Protein AF-A0A8T9C088-F1 (afdb_monomer_lite)

Foldseek 3Di:
DADDQDPVQLVCCVVVVDGDDDPLDDPVRVVVVVVLVVVLVPPDDDPVCPQDPPQPCPPVRDHSDPCCPLVNPRVQSVVCNNVVHRDDPDDDDPDD

Sequence (96 aa):
MVYTISAEQQRFFEEKRYLILRDIFDPKEITNLQHWAQEVHDLPRASETPWMPYEEINASGKRVLFNNVLRGDKLLGILGQLAREPMLLFKEKSEL

Structure (mmCIF, N/CA/C/O backbone):
data_AF-A0A8T9C088-F1
#
_entry.id   AF-A0A8T9C088-F1
#
loop_
_atom_site.group_PDB
_atom_site.id
_atom_site.type_symbol
_atom_site.label_atom_id
_atom_site.label_alt_id
_atom_site.label_comp_id
_atom_site.label_asym_id
_atom_site.label_entity_id
_atom_site.label_seq_id
_atom_site.pdbx_PDB_ins_code
_atom_site.Cartn_x
_atom_site.Cartn_y
_atom_site.Cartn_z
_atom_site.occupancy
_atom_site.B_iso_or_equiv
_atom_site.auth_seq_id
_atom_site.auth_comp_id
_atom_site.auth_asym_id
_atom_site.auth_atom_id
_atom_site.pdbx_PDB_model_num
ATOM 1 N N . MET A 1 1 ? -5.873 10.863 -4.240 1.00 56.00 1 MET A N 1
ATOM 2 C CA . MET A 1 1 ? -6.783 10.984 -3.080 1.00 56.00 1 MET A CA 1
ATOM 3 C C . MET A 1 1 ? -6.154 10.275 -1.900 1.00 56.00 1 MET A C 1
ATOM 5 O O . MET A 1 1 ? -5.540 9.234 -2.103 1.00 56.00 1 MET A O 1
ATOM 9 N N . VAL A 1 2 ? -6.270 10.850 -0.705 1.00 73.44 2 VAL A N 1
ATOM 10 C CA . VAL A 1 2 ? -5.851 10.196 0.540 1.00 73.44 2 VAL A CA 1
ATOM 11 C C . VAL A 1 2 ? -6.916 9.155 0.884 1.00 73.44 2 VAL A C 1
ATOM 13 O O . VAL A 1 2 ? -8.095 9.494 0.933 1.00 73.44 2 VAL A O 1
ATOM 16 N N . TYR A 1 3 ? -6.520 7.892 1.046 1.00 88.75 3 TYR A N 1
ATOM 17 C CA . TYR A 1 3 ? -7.424 6.830 1.489 1.00 88.75 3 TYR A CA 1
ATOM 18 C C . TYR A 1 3 ? -7.641 6.961 2.998 1.00 88.75 3 TYR A C 1
ATOM 20 O O . TYR A 1 3 ? -6.667 7.055 3.749 1.00 88.75 3 TYR A O 1
ATOM 28 N N . THR A 1 4 ? -8.894 6.962 3.444 1.00 93.19 4 THR A N 1
ATOM 29 C CA . THR A 1 4 ? -9.244 7.084 4.865 1.00 93.19 4 THR A CA 1
ATOM 30 C C . THR A 1 4 ? -9.820 5.772 5.372 1.00 93.19 4 THR A C 1
ATOM 32 O O . THR A 1 4 ? -10.803 5.277 4.827 1.00 93.19 4 THR A O 1
ATOM 35 N N . ILE A 1 5 ? -9.214 5.227 6.426 1.00 95.12 5 ILE A N 1
ATOM 36 C CA . ILE A 1 5 ? -9.677 4.008 7.087 1.00 95.12 5 ILE A CA 1
ATOM 37 C C . ILE A 1 5 ? -10.933 4.331 7.896 1.00 95.12 5 ILE A 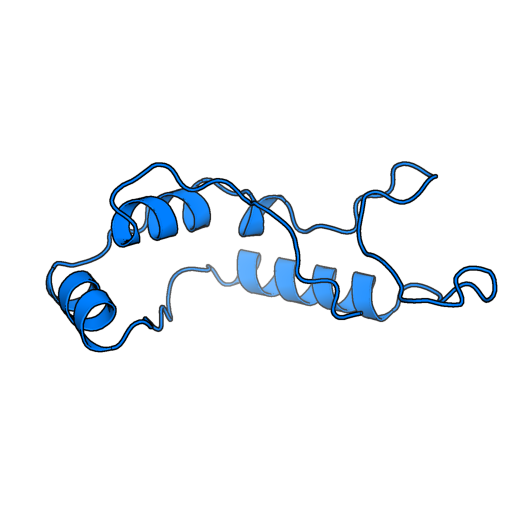C 1
ATOM 39 O O . ILE A 1 5 ? -10.933 5.219 8.750 1.00 95.12 5 ILE A O 1
ATOM 43 N N . SER A 1 6 ? -12.021 3.613 7.624 1.00 95.81 6 SER A N 1
ATOM 44 C CA . SER A 1 6 ? -13.268 3.770 8.371 1.00 95.81 6 SER A CA 1
ATOM 45 C C . SER A 1 6 ? -13.160 3.173 9.778 1.00 95.81 6 SER A C 1
ATOM 47 O O . SER A 1 6 ? -12.336 2.298 10.048 1.00 95.81 6 SER A O 1
ATOM 49 N N . ALA A 1 7 ? -14.044 3.589 10.689 1.00 96.38 7 ALA A N 1
ATOM 50 C CA . ALA A 1 7 ? -14.093 3.021 12.039 1.00 96.38 7 ALA A CA 1
ATOM 51 C C . ALA A 1 7 ? -14.369 1.503 12.035 1.00 96.38 7 ALA A C 1
ATOM 53 O O . ALA A 1 7 ? -13.861 0.778 12.890 1.00 96.38 7 ALA A O 1
ATOM 54 N N . GLU A 1 8 ? -15.148 1.016 11.065 1.00 96.88 8 GLU A N 1
ATOM 55 C CA . GLU A 1 8 ? -15.419 -0.412 10.886 1.00 96.88 8 GLU A CA 1
ATOM 56 C C . GLU A 1 8 ? -14.175 -1.161 10.400 1.00 96.88 8 GLU A C 1
ATOM 58 O O . GLU A 1 8 ? -13.829 -2.198 10.959 1.00 96.88 8 GLU A O 1
ATOM 63 N N . GLN A 1 9 ? -13.455 -0.608 9.419 1.00 96.75 9 GLN A N 1
ATOM 64 C CA . GLN A 1 9 ? -12.198 -1.176 8.929 1.00 96.75 9 GLN A CA 1
ATOM 65 C C . GLN A 1 9 ? -11.123 -1.209 10.022 1.00 96.75 9 GLN A C 1
ATOM 67 O O . GLN A 1 9 ? -10.425 -2.212 10.161 1.00 96.75 9 GLN A O 1
ATOM 72 N N . GLN A 1 10 ? -11.024 -0.148 10.830 1.00 97.19 10 GLN A N 1
ATOM 73 C CA . GLN A 1 10 ? -10.114 -0.092 11.974 1.00 97.19 10 GLN A CA 1
ATOM 74 C C . GLN A 1 10 ? -10.451 -1.177 13.001 1.00 97.19 10 GLN A C 1
ATOM 76 O O . GLN A 1 10 ? -9.568 -1.919 13.426 1.00 97.19 10 GLN A O 1
ATOM 81 N N . ARG A 1 11 ? -11.731 -1.310 13.368 1.00 97.62 11 ARG A N 1
ATOM 82 C CA . ARG A 1 11 ? -12.183 -2.345 14.306 1.00 97.62 11 ARG A CA 1
ATOM 83 C C . ARG A 1 11 ? -11.921 -3.747 13.758 1.00 97.62 11 ARG A C 1
ATOM 85 O O . ARG A 1 11 ? -11.394 -4.593 14.472 1.00 97.62 11 ARG A O 1
ATOM 92 N N . PHE A 1 12 ? -12.223 -3.977 12.481 1.00 98.00 12 PHE A N 1
ATOM 93 C CA . PHE A 1 12 ? -11.940 -5.246 11.818 1.00 98.00 12 PHE A CA 1
ATOM 94 C C . PHE A 1 12 ? -10.445 -5.575 11.864 1.00 98.00 12 PHE A C 1
ATOM 96 O O . PHE A 1 12 ? -10.077 -6.693 12.213 1.00 98.00 12 PHE A O 1
ATOM 103 N N . PHE A 1 13 ? -9.574 -4.607 11.566 1.00 97.12 13 PHE A N 1
ATOM 104 C CA . PHE A 1 13 ? -8.128 -4.799 11.636 1.00 97.12 13 PHE A CA 1
ATOM 105 C C . PHE A 1 13 ? -7.651 -5.106 13.063 1.00 97.12 13 PHE A C 1
ATOM 107 O O . PHE A 1 13 ? -6.830 -6.000 13.258 1.00 97.12 13 PHE A O 1
ATOM 114 N N . GLU A 1 14 ? -8.185 -4.426 14.076 1.00 96.44 14 GLU A N 1
ATOM 115 C CA . GLU A 1 14 ? -7.847 -4.675 15.482 1.00 96.44 14 GLU A CA 1
ATOM 116 C C . GLU A 1 14 ? -8.269 -6.075 15.950 1.00 96.44 14 GLU A C 1
ATOM 118 O O . GLU A 1 14 ? -7.520 -6.740 16.670 1.00 96.44 14 GLU A O 1
ATOM 123 N N . GLU A 1 15 ? -9.435 -6.546 15.507 1.00 97.50 15 GLU A N 1
ATOM 124 C CA . GLU A 1 15 ? -9.974 -7.861 15.865 1.00 97.50 15 GLU A CA 1
ATOM 125 C C . GLU A 1 15 ? -9.330 -9.004 15.071 1.00 97.50 15 GLU A C 1
ATOM 127 O O . GLU A 1 15 ? -9.038 -10.066 15.623 1.00 97.50 15 GLU A O 1
ATOM 132 N N . LYS A 1 16 ? -9.137 -8.814 13.763 1.00 97.62 16 LYS A N 1
ATOM 133 C CA . LYS A 1 16 ? -8.735 -9.872 12.822 1.00 97.62 16 LYS A CA 1
ATOM 134 C C . LYS A 1 16 ? -7.260 -9.837 12.457 1.00 97.62 16 LYS A C 1
ATOM 136 O O . LYS A 1 16 ? -6.754 -10.834 11.953 1.00 97.62 16 LYS A O 1
ATOM 141 N N . ARG A 1 17 ? -6.569 -8.727 12.729 1.00 93.88 17 ARG A N 1
ATOM 142 C CA . ARG A 1 17 ? -5.142 -8.498 12.431 1.00 93.88 17 ARG A CA 1
ATOM 143 C C . ARG A 1 17 ? -4.792 -8.513 10.941 1.00 93.88 17 ARG A C 1
ATOM 145 O O . ARG A 1 17 ? -3.623 -8.595 10.581 1.00 93.88 17 ARG A O 1
ATOM 152 N N . TYR A 1 18 ? -5.796 -8.383 10.080 1.00 95.44 18 TYR A N 1
ATOM 153 C CA . TYR A 1 18 ? -5.646 -8.146 8.650 1.00 95.44 18 TYR A CA 1
ATOM 154 C C . TYR A 1 18 ? -6.787 -7.256 8.158 1.00 95.44 18 TYR A C 1
ATOM 156 O O . TYR A 1 18 ? -7.829 -7.153 8.804 1.00 95.44 18 TYR A O 1
ATOM 164 N N . LEU A 1 19 ? -6.594 -6.619 7.005 1.00 96.44 19 LEU A N 1
ATOM 165 C CA . LEU A 1 19 ? -7.616 -5.823 6.336 1.00 96.44 19 LEU A CA 1
ATOM 166 C C . LEU A 1 19 ? -7.429 -5.940 4.822 1.00 96.44 19 LEU A C 1
ATOM 168 O O . LEU A 1 19 ? -6.314 -5.804 4.325 1.00 96.44 19 LEU A O 1
ATOM 172 N N . ILE A 1 20 ? -8.513 -6.203 4.091 1.00 95.00 20 ILE A N 1
ATOM 173 C CA . ILE A 1 20 ? -8.496 -6.279 2.625 1.00 95.00 20 ILE A CA 1
ATOM 174 C C . ILE A 1 20 ? -9.030 -4.962 2.071 1.00 95.00 20 ILE A C 1
ATOM 176 O O . ILE A 1 20 ? -10.189 -4.620 2.301 1.00 95.00 20 ILE A O 1
ATOM 180 N N . LEU A 1 21 ? -8.199 -4.259 1.304 1.00 92.88 21 LEU A N 1
ATOM 181 C CA . LEU A 1 21 ? -8.570 -3.034 0.600 1.00 92.88 21 LEU A CA 1
ATOM 182 C C . LEU A 1 21 ? -8.661 -3.337 -0.899 1.00 92.88 21 LEU A C 1
ATOM 184 O O . LEU A 1 21 ? -7.709 -3.858 -1.477 1.00 92.88 21 LEU A O 1
ATOM 188 N N . ARG A 1 22 ? -9.811 -3.067 -1.526 1.00 90.81 22 ARG A N 1
ATOM 189 C CA . ARG A 1 22 ? -10.085 -3.475 -2.922 1.00 90.81 22 ARG A CA 1
ATOM 190 C C . ARG A 1 22 ? -9.961 -2.337 -3.933 1.00 90.81 22 ARG A C 1
ATOM 192 O O . ARG A 1 22 ? -9.883 -2.595 -5.126 1.00 90.81 22 ARG A O 1
ATOM 199 N N . ASP A 1 23 ? -9.948 -1.103 -3.456 1.00 88.06 23 ASP A N 1
ATOM 200 C CA . ASP A 1 23 ? -10.180 0.116 -4.230 1.00 88.06 23 ASP A CA 1
ATOM 201 C C . ASP A 1 23 ? -9.091 1.178 -4.000 1.00 88.06 23 ASP A C 1
ATOM 203 O O . ASP A 1 23 ? -9.310 2.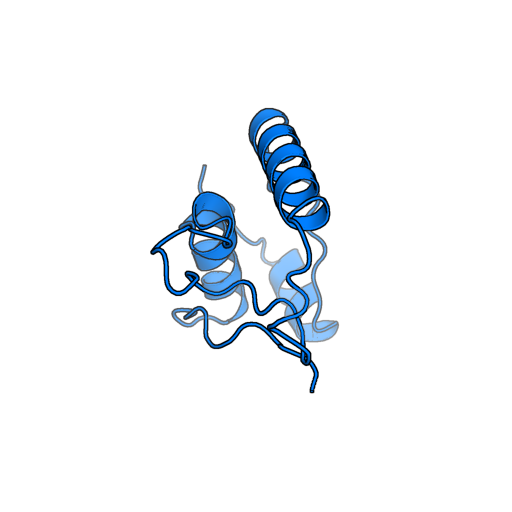373 -4.176 1.00 88.06 23 ASP A O 1
ATOM 207 N N . ILE A 1 24 ? -7.889 0.744 -3.609 1.00 90.00 24 ILE A N 1
ATOM 208 C CA . ILE A 1 24 ? -6.768 1.650 -3.310 1.00 90.00 24 ILE A CA 1
ATOM 209 C C . ILE A 1 24 ? -5.981 2.087 -4.551 1.00 90.00 24 ILE A C 1
ATOM 211 O O . ILE A 1 24 ? -5.279 3.100 -4.497 1.00 90.00 24 ILE A O 1
ATOM 215 N N . PHE A 1 25 ? -6.088 1.351 -5.658 1.00 87.69 25 PHE A N 1
ATOM 216 C CA . PHE A 1 25 ? -5.376 1.641 -6.900 1.00 87.69 25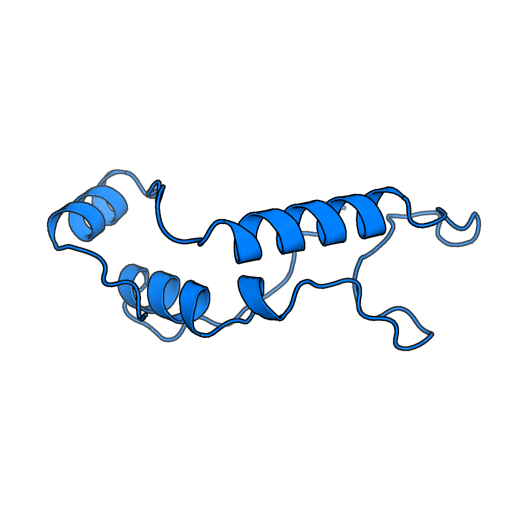 PHE A CA 1
ATOM 217 C C . PHE A 1 25 ? -6.346 1.971 -8.025 1.00 87.69 25 PHE A C 1
ATOM 219 O O . PHE A 1 25 ? -7.356 1.291 -8.206 1.00 87.69 25 PHE A O 1
ATOM 226 N N . ASP A 1 26 ? -6.011 2.994 -8.801 1.00 89.25 26 ASP A N 1
ATOM 227 C CA . ASP A 1 26 ? -6.684 3.266 -10.063 1.00 89.25 26 ASP A CA 1
ATOM 228 C C . ASP A 1 26 ? -6.190 2.312 -11.180 1.00 89.25 26 ASP A C 1
ATOM 230 O O . ASP A 1 26 ? -5.136 1.677 -11.049 1.00 89.25 26 ASP A O 1
ATOM 234 N N . PRO A 1 27 ? -6.919 2.184 -12.306 1.00 90.75 27 PRO A N 1
ATOM 235 C CA . PRO A 1 27 ? -6.534 1.270 -13.387 1.00 90.75 27 PRO A CA 1
ATOM 236 C C . PRO A 1 27 ? -5.137 1.521 -13.974 1.00 90.75 27 PRO A C 1
ATOM 238 O O . PRO A 1 27 ? -4.477 0.583 -14.431 1.00 90.75 27 PRO A O 1
ATOM 241 N N . LYS A 1 28 ? -4.660 2.771 -13.963 1.00 89.88 28 LYS A N 1
ATOM 242 C CA . LYS A 1 28 ? -3.330 3.132 -14.464 1.00 89.88 28 LYS A CA 1
ATOM 243 C C . LYS A 1 28 ? -2.251 2.695 -13.477 1.00 89.88 28 LYS A C 1
ATOM 245 O O . LYS A 1 28 ? -1.235 2.153 -13.901 1.00 89.88 28 LYS A O 1
ATOM 250 N N . GLU A 1 29 ? -2.467 2.890 -12.178 1.00 87.38 29 GLU A N 1
ATOM 251 C CA . GLU A 1 29 ? -1.589 2.381 -11.120 1.00 87.38 29 GLU A CA 1
ATOM 252 C C . GLU A 1 29 ? -1.477 0.854 -11.179 1.00 87.38 29 GLU A C 1
ATOM 254 O O . GLU A 1 29 ? -0.365 0.332 -11.111 1.00 87.38 29 GLU A O 1
ATOM 259 N N . IL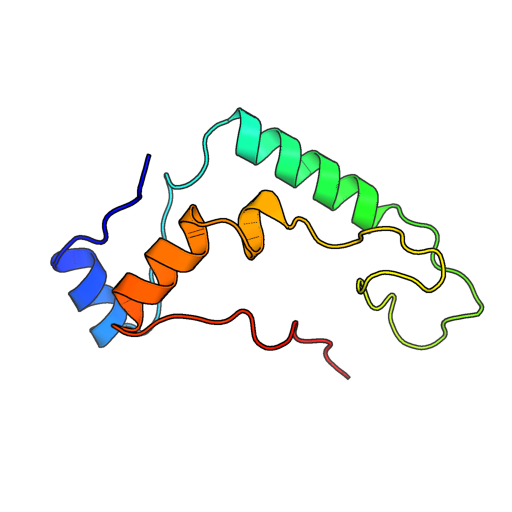E A 1 30 ? -2.597 0.153 -11.392 1.00 89.88 30 ILE A N 1
ATOM 260 C CA . ILE A 1 30 ? -2.618 -1.307 -11.573 1.00 89.88 30 ILE A CA 1
ATOM 261 C C . ILE A 1 30 ? -1.776 -1.712 -12.785 1.00 89.88 30 ILE A C 1
ATOM 263 O O . ILE A 1 30 ? -0.899 -2.564 -12.661 1.00 89.88 30 ILE A O 1
ATOM 267 N N . THR A 1 31 ? -1.998 -1.074 -13.937 1.00 91.56 31 THR A N 1
ATOM 268 C CA . THR A 1 31 ? -1.261 -1.379 -15.176 1.00 91.56 31 THR A CA 1
ATOM 269 C C . THR A 1 31 ? 0.242 -1.155 -15.002 1.00 91.56 31 THR A C 1
ATOM 271 O O . THR A 1 31 ? 1.050 -1.996 -15.389 1.00 91.56 31 THR A O 1
ATOM 274 N N . ASN A 1 32 ? 0.634 -0.043 -14.376 1.00 87.00 32 ASN A N 1
ATOM 275 C CA . ASN A 1 32 ? 2.040 0.266 -14.126 1.00 87.00 32 ASN A CA 1
ATOM 276 C C . ASN A 1 32 ? 2.687 -0.740 -13.167 1.00 87.00 32 ASN A C 1
ATOM 278 O O . ASN A 1 32 ? 3.825 -1.143 -13.390 1.00 87.00 32 ASN A O 1
ATOM 282 N N . LEU A 1 33 ? 1.973 -1.144 -12.112 1.00 86.25 33 LEU A N 1
ATOM 283 C CA . LEU A 1 33 ? 2.464 -2.133 -11.155 1.00 86.25 33 LEU A CA 1
ATOM 284 C C . LEU A 1 33 ? 2.634 -3.507 -11.814 1.00 86.25 33 LEU A C 1
ATOM 286 O O . LEU A 1 33 ? 3.639 -4.168 -11.578 1.00 86.25 33 LEU A O 1
ATOM 290 N N . GLN A 1 34 ? 1.688 -3.912 -12.665 1.00 89.62 34 GLN A N 1
ATOM 291 C CA . GLN A 1 34 ? 1.781 -5.147 -13.448 1.00 89.62 34 GLN A CA 1
ATOM 292 C C . GLN A 1 34 ? 2.980 -5.125 -14.398 1.00 89.62 34 GLN A C 1
ATOM 294 O O . GLN A 1 34 ? 3.737 -6.090 -14.440 1.00 89.62 34 GLN A O 1
ATOM 299 N N . HIS A 1 35 ? 3.179 -4.019 -15.123 1.00 87.75 35 HIS A N 1
ATOM 300 C CA . HIS A 1 35 ? 4.323 -3.862 -16.019 1.00 87.75 35 HIS A CA 1
ATOM 301 C C . HIS A 1 35 ? 5.644 -3.948 -15.258 1.00 87.75 35 HIS A C 1
ATOM 303 O O . HIS A 1 35 ? 6.511 -4.730 -15.624 1.00 87.75 35 HIS A O 1
ATOM 309 N N . TRP A 1 36 ? 5.774 -3.193 -14.166 1.00 84.75 36 TRP A N 1
ATOM 310 C CA . TRP A 1 36 ? 6.973 -3.225 -13.337 1.00 84.75 36 TRP A CA 1
ATOM 311 C C . TRP A 1 36 ? 7.235 -4.625 -12.763 1.00 84.75 36 TRP A C 1
ATOM 313 O O . TRP A 1 36 ? 8.367 -5.096 -12.805 1.00 84.75 36 TRP A O 1
ATOM 323 N N . ALA A 1 37 ? 6.201 -5.319 -12.276 1.00 83.25 37 ALA A N 1
ATOM 324 C CA . ALA A 1 37 ? 6.349 -6.674 -11.748 1.00 83.25 37 ALA A CA 1
ATOM 325 C C . ALA A 1 37 ? 6.831 -7.654 -12.831 1.00 83.25 37 ALA A C 1
ATOM 327 O O . ALA A 1 37 ? 7.663 -8.514 -12.551 1.00 83.25 37 ALA A O 1
ATOM 328 N N . GLN A 1 38 ? 6.354 -7.493 -14.069 1.00 84.19 38 GLN A N 1
ATOM 329 C CA . GLN A 1 38 ? 6.818 -8.274 -15.214 1.00 84.19 38 GLN A CA 1
ATOM 330 C C . GLN A 1 38 ? 8.277 -7.952 -15.565 1.00 84.19 38 GLN A C 1
ATOM 332 O O . GLN A 1 38 ? 9.075 -8.864 -15.752 1.00 84.19 38 GLN A O 1
ATOM 337 N N . GLU A 1 39 ? 8.650 -6.669 -15.594 1.00 81.38 39 GLU A N 1
ATOM 338 C CA . GLU A 1 39 ? 10.033 -6.247 -15.841 1.00 81.38 39 GLU A CA 1
ATOM 339 C C . GLU A 1 39 ? 10.999 -6.848 -14.822 1.00 81.38 39 GLU A C 1
ATOM 341 O O . GLU A 1 39 ? 12.054 -7.339 -15.211 1.00 81.38 39 GLU A O 1
ATOM 346 N N . VAL A 1 40 ? 10.638 -6.817 -13.535 1.00 75.00 40 VAL A N 1
ATOM 347 C CA . VAL A 1 40 ? 11.439 -7.387 -12.446 1.00 75.00 40 VAL A CA 1
ATOM 348 C C . VAL A 1 40 ? 11.533 -8.908 -12.567 1.00 75.00 40 VAL A C 1
ATOM 350 O O . VAL A 1 40 ? 12.635 -9.452 -12.499 1.00 75.00 40 VAL A O 1
ATOM 353 N N . HIS A 1 41 ? 10.411 -9.589 -12.816 1.00 79.00 41 HIS A N 1
ATOM 354 C CA . HIS A 1 41 ? 10.376 -11.037 -13.040 1.00 79.00 41 HIS A CA 1
ATOM 355 C C . HIS A 1 41 ? 11.301 -11.478 -14.188 1.00 79.00 41 HIS A C 1
ATOM 357 O O . HIS A 1 41 ? 11.990 -12.495 -14.071 1.00 79.00 41 HIS A O 1
ATOM 363 N N . ASP A 1 42 ? 11.331 -10.708 -15.278 1.00 80.19 42 ASP A N 1
ATOM 364 C CA . ASP A 1 42 ? 12.082 -11.027 -16.495 1.00 80.19 42 ASP A CA 1
ATOM 365 C C . ASP A 1 42 ? 13.552 -10.577 -16.447 1.00 80.19 42 ASP A C 1
ATOM 367 O O . ASP A 1 42 ? 14.300 -10.803 -17.407 1.00 80.19 42 ASP A O 1
ATOM 371 N N . LEU A 1 43 ? 14.007 -9.951 -15.350 1.00 73.94 43 LEU A N 1
ATOM 372 C CA . LEU A 1 43 ? 15.406 -9.556 -15.213 1.00 73.94 43 LEU A CA 1
ATOM 373 C C . LEU A 1 43 ? 16.332 -10.783 -15.311 1.00 73.94 43 LEU A C 1
ATOM 375 O O . LEU A 1 43 ? 16.091 -11.808 -14.661 1.00 73.94 43 LEU A O 1
ATOM 379 N N . PRO A 1 44 ? 17.440 -10.692 -16.076 1.00 70.81 44 PRO A N 1
ATOM 380 C CA . PRO A 1 44 ? 18.393 -11.785 -16.183 1.00 70.81 44 PRO A CA 1
ATOM 381 C C . PRO A 1 44 ? 18.952 -12.156 -14.809 1.00 70.81 44 PRO A C 1
ATOM 383 O O . PRO A 1 44 ? 19.544 -11.327 -14.117 1.00 70.81 44 PRO A O 1
ATOM 386 N N . ARG A 1 45 ? 18.816 -13.428 -14.432 1.00 65.38 45 ARG A N 1
ATOM 387 C CA . ARG A 1 45 ? 19.469 -13.974 -13.241 1.00 65.38 45 ARG A CA 1
ATOM 388 C C . ARG A 1 45 ? 20.946 -14.169 -13.568 1.00 65.38 45 ARG A C 1
ATOM 390 O O . ARG A 1 45 ? 21.307 -15.118 -14.260 1.00 65.38 45 ARG A O 1
ATOM 397 N N . ALA A 1 46 ? 21.794 -13.237 -13.140 1.00 61.38 46 ALA A N 1
ATOM 398 C CA . ALA A 1 46 ? 23.231 -13.362 -13.337 1.00 61.38 46 ALA A CA 1
ATOM 399 C C . ALA A 1 46 ? 23.761 -14.568 -12.545 1.00 61.38 46 ALA A C 1
ATOM 401 O O . ALA A 1 46 ? 23.468 -14.727 -11.360 1.00 61.38 46 ALA A O 1
ATOM 402 N N . SER A 1 47 ? 24.578 -15.398 -13.194 1.00 57.69 47 SER A N 1
ATOM 403 C CA . SER A 1 47 ? 25.233 -16.568 -12.590 1.00 57.69 47 SER A CA 1
ATOM 404 C C . SER A 1 47 ? 26.197 -16.216 -11.449 1.00 57.69 47 SER A C 1
ATOM 406 O O . SER A 1 47 ? 26.637 -17.105 -10.727 1.00 57.69 47 SER A O 1
ATOM 408 N N . GLU A 1 48 ? 26.529 -14.933 -11.287 1.00 57.38 48 GLU A N 1
ATOM 409 C CA . GLU A 1 48 ? 27.443 -14.424 -10.257 1.00 57.38 48 GLU A CA 1
ATOM 410 C C . GLU A 1 48 ? 26.755 -14.065 -8.931 1.00 57.38 48 GLU A C 1
ATOM 412 O O . GLU A 1 48 ? 27.430 -13.804 -7.939 1.00 57.38 48 GLU A O 1
ATOM 417 N N . THR A 1 49 ? 25.421 -14.108 -8.872 1.00 52.94 49 THR A N 1
ATOM 418 C CA . THR A 1 49 ? 24.644 -13.974 -7.630 1.00 52.94 49 THR A CA 1
ATOM 419 C C . THR A 1 49 ? 23.996 -15.318 -7.287 1.00 52.94 49 THR A C 1
ATOM 421 O O . THR A 1 49 ? 22.838 -15.547 -7.638 1.00 52.94 49 THR A O 1
ATOM 424 N N . PRO A 1 50 ? 24.734 -16.240 -6.637 1.00 47.94 50 PRO A N 1
ATOM 425 C CA . PRO A 1 50 ? 24.245 -17.581 -6.307 1.00 47.94 50 PRO A CA 1
ATOM 426 C C . PRO A 1 50 ? 23.121 -17.595 -5.260 1.00 47.94 50 PRO A C 1
ATOM 428 O O . PRO A 1 50 ? 22.421 -18.597 -5.142 1.00 47.94 50 PRO A O 1
ATOM 431 N N . TRP A 1 51 ? 22.918 -16.497 -4.527 1.00 48.41 51 TRP A N 1
ATOM 432 C CA . TRP A 1 51 ? 21.943 -16.403 -3.443 1.00 48.41 51 TRP A CA 1
ATOM 433 C C . TRP A 1 51 ? 21.034 -15.206 -3.671 1.00 48.41 51 TRP A C 1
ATOM 435 O O . TRP A 1 51 ? 21.418 -14.084 -3.365 1.00 48.41 51 TRP A O 1
ATOM 445 N N . MET A 1 52 ? 19.848 -15.501 -4.208 1.00 51.09 52 MET A N 1
ATOM 446 C CA . MET A 1 52 ? 18.708 -14.606 -4.422 1.00 51.09 52 MET A CA 1
ATOM 447 C C . MET A 1 52 ? 18.987 -13.351 -5.277 1.00 51.09 52 MET A C 1
ATOM 449 O O . MET A 1 52 ? 19.922 -12.601 -5.016 1.00 51.09 52 MET A O 1
ATOM 453 N N . PRO A 1 53 ? 18.158 -13.036 -6.287 1.00 51.91 53 PRO A N 1
ATOM 454 C CA . PRO A 1 53 ? 18.157 -11.697 -6.859 1.00 51.91 53 PRO A CA 1
ATOM 455 C C . PRO A 1 53 ? 17.618 -10.743 -5.783 1.00 51.91 53 PRO A C 1
ATOM 457 O O . PRO A 1 53 ? 16.421 -10.523 -5.685 1.00 51.91 53 PRO A O 1
ATOM 460 N N . TYR A 1 54 ? 18.485 -10.255 -4.895 1.00 50.94 54 TYR A N 1
ATOM 461 C CA . TYR A 1 54 ? 18.120 -9.236 -3.920 1.00 50.94 54 TYR A CA 1
ATOM 462 C C . TYR A 1 54 ? 17.829 -7.948 -4.693 1.00 50.94 54 TYR A C 1
ATOM 464 O O . TYR A 1 54 ? 18.729 -7.310 -5.238 1.00 50.94 54 TYR A O 1
ATOM 472 N N . GLU A 1 55 ? 16.550 -7.600 -4.757 1.00 54.00 55 GLU A N 1
ATOM 473 C CA . GLU A 1 55 ? 15.973 -6.459 -5.474 1.00 54.00 55 GLU A CA 1
ATOM 474 C C . GLU A 1 55 ? 16.215 -5.122 -4.744 1.00 54.00 55 GLU A C 1
ATOM 476 O O . GLU A 1 55 ? 15.368 -4.232 -4.699 1.00 54.00 55 GLU A O 1
ATOM 481 N N . GLU A 1 56 ? 17.406 -4.941 -4.174 1.00 49.59 56 GLU A N 1
ATOM 482 C CA . GLU A 1 56 ? 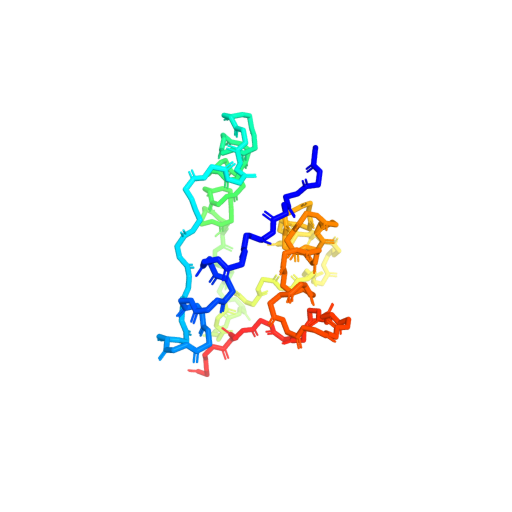17.865 -3.623 -3.744 1.00 49.59 56 GLU A CA 1
ATOM 483 C C . GLU A 1 56 ? 18.437 -2.858 -4.943 1.00 49.59 56 GLU A C 1
ATOM 485 O O . GLU A 1 56 ? 18.618 -3.409 -6.030 1.00 49.59 56 GLU A O 1
ATOM 490 N N . ILE A 1 57 ? 18.699 -1.556 -4.774 1.00 50.72 57 ILE A N 1
ATOM 491 C CA . ILE A 1 57 ? 19.433 -0.779 -5.779 1.00 50.72 57 ILE A CA 1
ATOM 492 C C . ILE A 1 57 ? 20.702 -1.566 -6.105 1.00 50.72 57 ILE A C 1
ATOM 494 O O . ILE A 1 57 ? 21.592 -1.684 -5.265 1.00 50.72 57 ILE A O 1
ATOM 498 N N . ASN A 1 58 ? 20.757 -2.149 -7.302 1.00 53.00 58 ASN A N 1
ATOM 499 C CA . ASN A 1 58 ? 21.873 -3.011 -7.650 1.00 53.00 58 ASN A CA 1
ATOM 500 C C . ASN A 1 58 ? 23.171 -2.180 -7.669 1.00 53.00 58 ASN A C 1
ATOM 502 O O . ASN A 1 58 ? 23.131 -0.948 -7.703 1.00 53.00 58 ASN A O 1
ATOM 506 N N . ALA A 1 59 ? 24.338 -2.827 -7.702 1.00 48.00 59 ALA A N 1
ATOM 507 C CA . ALA A 1 59 ? 25.632 -2.130 -7.728 1.00 48.00 59 ALA A CA 1
ATOM 508 C C . ALA A 1 59 ? 25.784 -1.110 -8.886 1.00 48.00 59 ALA A C 1
ATOM 510 O O . ALA A 1 59 ? 26.673 -0.265 -8.853 1.00 48.00 59 ALA A O 1
ATOM 511 N N . SER A 1 60 ? 24.898 -1.156 -9.893 1.00 55.53 60 SER A N 1
ATOM 512 C CA . SER A 1 60 ? 24.815 -0.197 -11.003 1.00 55.53 60 SER A CA 1
ATOM 513 C C . SER A 1 60 ? 23.827 0.965 -10.788 1.00 55.53 60 SER A C 1
ATOM 515 O O . SER A 1 60 ? 23.582 1.740 -11.709 1.00 55.53 60 SER A O 1
ATOM 517 N N . GLY A 1 61 ? 23.231 1.103 -9.601 1.00 55.38 61 GLY A N 1
ATOM 518 C CA . GLY A 1 61 ? 22.288 2.179 -9.282 1.00 55.38 61 GLY A CA 1
ATOM 519 C C . GLY A 1 61 ? 20.877 1.983 -9.853 1.00 55.38 61 GLY A C 1
ATOM 520 O O . GLY A 1 61 ? 20.054 2.902 -9.791 1.00 55.38 61 GLY A O 1
ATOM 521 N N . LYS A 1 62 ? 20.571 0.811 -10.425 1.00 54.62 62 LYS A N 1
ATOM 522 C CA . LYS A 1 62 ? 19.280 0.542 -11.066 1.00 54.62 62 LYS A CA 1
ATOM 523 C C . LYS A 1 62 ? 18.249 0.160 -10.008 1.00 54.62 62 LYS A C 1
ATOM 525 O O . LYS A 1 62 ? 18.478 -0.708 -9.170 1.00 54.62 62 LYS A O 1
ATOM 530 N N . ARG A 1 63 ? 17.115 0.860 -10.038 1.00 53.25 63 ARG A N 1
ATOM 531 C CA . ARG A 1 63 ? 16.025 0.724 -9.068 1.00 53.25 63 ARG A CA 1
ATOM 532 C C . ARG A 1 63 ? 15.246 -0.551 -9.364 1.00 53.25 63 ARG A C 1
ATOM 534 O O . ARG A 1 63 ? 14.662 -0.650 -10.438 1.00 53.25 63 ARG A O 1
ATOM 541 N N . VAL A 1 64 ? 15.207 -1.470 -8.408 1.00 57.69 64 VAL A N 1
ATOM 542 C CA . VAL A 1 64 ? 14.379 -2.683 -8.487 1.00 57.69 64 VAL A CA 1
ATOM 543 C C . VAL A 1 64 ? 13.148 -2.570 -7.584 1.00 57.69 64 VAL A C 1
ATOM 545 O O . VAL A 1 64 ? 12.382 -3.502 -7.499 1.00 57.69 64 VAL A O 1
ATOM 548 N N . LEU A 1 65 ? 12.891 -1.401 -6.979 1.00 60.94 65 LEU A N 1
ATOM 549 C CA . LEU A 1 65 ? 11.744 -1.151 -6.100 1.00 60.94 65 LEU A CA 1
ATOM 550 C C . LEU A 1 65 ? 10.707 -0.237 -6.766 1.00 60.94 65 LEU A C 1
ATOM 552 O O . LEU A 1 65 ? 11.054 0.867 -7.211 1.00 60.94 65 LEU A O 1
ATOM 556 N N . PHE A 1 66 ? 9.423 -0.623 -6.757 1.00 64.56 66 PHE A N 1
ATOM 557 C CA . PHE A 1 66 ? 8.322 0.260 -7.168 1.00 64.56 66 PHE A CA 1
ATOM 558 C C . PHE A 1 66 ? 8.028 1.313 -6.090 1.00 64.56 66 PHE A C 1
ATOM 560 O O . PHE A 1 66 ? 7.019 1.283 -5.380 1.00 64.56 66 PHE A O 1
ATOM 567 N N . ASN A 1 67 ? 8.949 2.270 -5.963 1.00 65.25 67 ASN A N 1
ATOM 568 C CA . ASN A 1 67 ? 8.943 3.305 -4.929 1.00 65.25 67 ASN A CA 1
ATOM 569 C C . ASN A 1 67 ? 7.623 4.077 -4.849 1.00 65.25 67 ASN A C 1
ATOM 571 O O . ASN A 1 67 ? 7.194 4.429 -3.756 1.00 65.25 67 ASN A O 1
ATOM 575 N N . ASN A 1 68 ? 6.966 4.314 -5.984 1.00 68.94 68 ASN A N 1
ATOM 576 C CA . ASN A 1 68 ? 5.751 5.127 -6.027 1.00 68.94 68 ASN A CA 1
ATOM 577 C C . ASN A 1 68 ? 4.576 4.496 -5.266 1.00 68.94 68 ASN A C 1
ATOM 579 O O . ASN A 1 68 ? 3.702 5.226 -4.810 1.00 68.94 68 ASN A O 1
ATOM 583 N N . VAL A 1 69 ? 4.554 3.168 -5.112 1.00 73.94 69 VAL A N 1
ATOM 584 C CA . VAL A 1 69 ? 3.517 2.474 -4.337 1.00 73.94 69 VAL A CA 1
ATOM 585 C C . VAL A 1 69 ? 4.023 2.177 -2.936 1.00 73.94 69 VAL A C 1
ATOM 587 O O . VAL A 1 69 ? 3.449 2.680 -1.975 1.00 73.94 69 VAL A O 1
ATOM 590 N N . LEU A 1 70 ? 5.123 1.429 -2.805 1.00 73.00 70 LEU A N 1
ATOM 591 C CA . LEU A 1 70 ? 5.590 0.916 -1.508 1.00 73.00 70 LEU A CA 1
ATOM 592 C C . LEU A 1 70 ? 6.142 2.004 -0.578 1.00 73.00 70 LEU A C 1
ATOM 594 O O . LEU A 1 70 ? 6.047 1.878 0.640 1.00 73.00 70 LEU A O 1
ATOM 598 N N . ARG A 1 71 ? 6.684 3.089 -1.141 1.00 75.12 71 ARG A N 1
ATOM 599 C CA . ARG A 1 71 ? 7.122 4.283 -0.397 1.00 75.12 71 ARG A CA 1
ATOM 600 C C . ARG A 1 71 ? 6.222 5.491 -0.654 1.00 75.12 71 ARG A C 1
ATOM 602 O O . ARG A 1 71 ? 6.566 6.597 -0.252 1.00 75.12 71 ARG A O 1
ATOM 609 N N . GLY A 1 72 ? 5.105 5.296 -1.351 1.00 80.69 72 GLY A N 1
ATOM 610 C CA . GLY A 1 72 ? 4.179 6.372 -1.664 1.00 80.69 72 GLY A CA 1
ATOM 611 C C . GLY A 1 72 ? 3.362 6.787 -0.444 1.00 80.69 72 GLY A C 1
ATOM 612 O O . GLY A 1 72 ? 2.958 5.946 0.364 1.00 80.69 72 GLY A O 1
ATOM 613 N N . ASP A 1 73 ? 3.030 8.077 -0.373 1.00 85.75 73 ASP A N 1
ATOM 614 C CA . ASP A 1 73 ? 2.208 8.669 0.694 1.00 85.75 73 ASP A CA 1
ATOM 615 C C . ASP A 1 73 ? 0.876 7.936 0.896 1.00 85.75 73 ASP A C 1
ATOM 617 O O . ASP A 1 73 ? 0.337 7.895 1.999 1.00 85.75 73 ASP A O 1
ATOM 621 N N . LYS A 1 74 ? 0.346 7.321 -0.169 1.00 87.75 74 LYS A N 1
ATOM 622 C CA . LYS A 1 74 ? -0.899 6.552 -0.127 1.00 87.75 74 LYS A CA 1
ATOM 623 C C . LYS A 1 74 ? -0.791 5.343 0.811 1.00 87.75 74 LYS A C 1
ATOM 625 O O . LYS A 1 74 ? -1.578 5.247 1.749 1.00 87.75 74 LYS A O 1
ATOM 630 N N . LEU A 1 75 ? 0.156 4.427 0.577 1.00 88.44 75 LEU A N 1
ATOM 631 C CA . LEU A 1 75 ? 0.301 3.229 1.416 1.00 88.44 75 LEU A CA 1
ATOM 632 C C . LEU A 1 75 ? 0.831 3.578 2.807 1.00 88.44 75 LEU A C 1
ATOM 634 O O . LEU A 1 75 ? 0.310 3.059 3.791 1.00 88.44 75 LEU A O 1
ATOM 638 N N . LEU A 1 76 ? 1.801 4.492 2.909 1.00 89.19 76 LEU A N 1
ATOM 639 C CA . LEU A 1 76 ? 2.314 4.943 4.206 1.00 89.19 76 LEU A CA 1
ATOM 640 C C . LEU A 1 76 ? 1.217 5.610 5.047 1.00 89.19 76 LEU A C 1
ATOM 642 O O . LEU A 1 76 ? 1.116 5.347 6.242 1.00 89.19 76 LEU A O 1
ATOM 646 N N . GLY A 1 77 ? 0.345 6.405 4.422 1.00 90.50 77 GLY A N 1
ATOM 647 C CA . GLY A 1 77 ? -0.801 7.024 5.084 1.00 90.50 77 GLY A CA 1
ATOM 648 C C . GLY A 1 77 ? -1.848 6.012 5.554 1.00 90.50 77 GLY A C 1
ATOM 649 O O . GLY A 1 77 ? -2.409 6.176 6.635 1.00 90.50 77 GLY A O 1
ATOM 650 N N . ILE A 1 78 ? -2.103 4.950 4.783 1.00 92.75 78 ILE A N 1
ATOM 651 C CA . ILE A 1 78 ? -2.989 3.848 5.195 1.00 92.75 78 ILE A CA 1
ATOM 652 C C . ILE A 1 78 ? -2.396 3.103 6.394 1.00 92.75 78 ILE A C 1
ATOM 654 O O . ILE A 1 78 ? -3.070 2.917 7.407 1.00 92.75 78 ILE A O 1
ATOM 658 N N . LEU A 1 79 ? -1.130 2.695 6.295 1.00 92.44 79 LEU A N 1
ATOM 659 C CA . LEU A 1 79 ? -0.455 1.947 7.352 1.00 92.4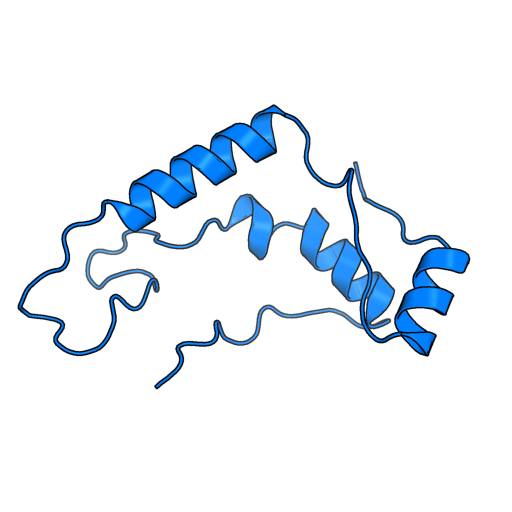4 79 LEU A CA 1
ATOM 660 C C . LEU A 1 79 ? -0.330 2.781 8.631 1.00 92.44 79 LEU A C 1
ATOM 662 O O . LEU A 1 79 ? -0.562 2.257 9.715 1.00 92.44 79 LEU A O 1
ATOM 666 N N . GLY A 1 80 ? -0.047 4.081 8.511 1.00 92.75 80 GLY A N 1
ATOM 667 C CA . GLY A 1 80 ? 0.016 4.988 9.655 1.00 92.75 80 GLY A CA 1
ATOM 668 C C . GLY A 1 80 ? -1.325 5.159 10.372 1.00 92.75 80 GLY A C 1
ATOM 669 O O . GLY A 1 80 ? -1.360 5.228 11.598 1.00 92.75 80 GLY A O 1
ATOM 670 N N . GLN A 1 81 ? -2.445 5.149 9.639 1.00 94.06 81 GLN A N 1
ATOM 671 C CA . GLN A 1 81 ? -3.781 5.135 10.249 1.00 94.06 81 GLN A CA 1
ATOM 672 C C . GLN A 1 81 ? -4.024 3.844 11.043 1.00 94.06 81 GLN A C 1
ATOM 674 O O . GLN A 1 81 ? -4.453 3.912 12.194 1.00 94.06 81 GLN A O 1
ATOM 679 N N . LEU A 1 82 ? -3.707 2.684 10.455 1.00 94.56 82 LEU A N 1
ATOM 680 C CA . LEU A 1 82 ? -3.904 1.378 11.094 1.00 94.56 82 LEU A CA 1
ATOM 681 C C . LEU A 1 82 ? -3.025 1.195 12.339 1.00 94.56 82 LEU A C 1
ATOM 683 O O . LEU A 1 82 ? -3.504 0.690 13.355 1.00 94.56 82 LEU A O 1
ATOM 687 N N . ALA A 1 83 ? -1.762 1.623 12.261 1.00 91.81 83 ALA A N 1
ATOM 688 C CA . ALA A 1 83 ? -0.786 1.517 13.343 1.00 91.81 83 ALA A CA 1
ATOM 689 C C . ALA A 1 83 ? -0.950 2.606 14.419 1.00 91.81 83 ALA A C 1
ATOM 691 O O . ALA A 1 83 ? -0.476 2.437 15.538 1.00 91.81 83 ALA A O 1
ATOM 692 N N . ARG A 1 84 ? -1.648 3.709 14.101 1.00 92.12 84 ARG A N 1
ATOM 693 C CA . ARG A 1 84 ? -1.751 4.927 14.930 1.00 92.12 84 ARG A CA 1
ATOM 694 C C . ARG A 1 84 ? -0.397 5.569 15.248 1.00 92.12 84 ARG A C 1
ATOM 696 O O . ARG A 1 84 ? -0.266 6.307 16.222 1.00 92.12 84 ARG A O 1
ATOM 703 N N . GLU A 1 85 ? 0.589 5.321 14.399 1.00 91.50 85 GLU A N 1
ATOM 704 C CA . GLU A 1 85 ? 1.938 5.860 14.494 1.00 91.50 85 GLU A CA 1
ATOM 705 C C . GLU A 1 85 ? 2.543 6.011 13.091 1.00 91.50 85 GLU A C 1
ATOM 707 O O . GLU A 1 85 ? 2.082 5.365 12.146 1.00 91.50 85 GLU A O 1
ATOM 712 N N . PRO A 1 86 ? 3.557 6.873 12.909 1.00 86.44 86 PRO A N 1
ATOM 713 C CA . PRO A 1 86 ? 4.260 6.971 11.638 1.00 86.44 86 PRO A CA 1
ATOM 714 C C . PRO A 1 86 ? 4.903 5.633 11.262 1.00 86.44 86 PRO A C 1
ATOM 716 O O . PRO A 1 86 ? 5.755 5.117 11.982 1.00 86.44 86 PRO A O 1
ATOM 719 N N . MET A 1 87 ? 4.525 5.095 10.104 1.00 85.88 87 MET A N 1
ATOM 720 C CA . MET A 1 87 ? 5.083 3.843 9.604 1.00 85.88 87 MET A CA 1
ATOM 721 C C . MET A 1 87 ? 6.307 4.112 8.739 1.00 85.88 87 MET A C 1
ATOM 723 O O . MET A 1 87 ? 6.274 4.921 7.811 1.00 85.88 87 MET A O 1
ATOM 727 N N . LEU A 1 88 ? 7.390 3.402 9.039 1.00 80.00 88 LEU A N 1
ATOM 728 C CA . LEU A 1 88 ? 8.607 3.399 8.240 1.00 80.00 88 LEU A CA 1
ATOM 729 C C . LEU A 1 88 ? 8.679 2.094 7.457 1.00 80.00 88 LEU A C 1
ATOM 731 O O . LEU A 1 88 ? 8.384 1.023 7.986 1.00 80.00 88 LEU A O 1
ATOM 735 N N . LEU A 1 89 ? 9.115 2.175 6.201 1.00 73.12 89 LEU A N 1
ATOM 736 C CA . LEU A 1 89 ? 9.440 0.978 5.436 1.00 73.12 89 LEU A CA 1
ATOM 737 C C . LEU A 1 89 ? 10.727 0.373 6.011 1.00 73.12 89 LEU A C 1
ATOM 739 O O . LEU A 1 89 ? 11.833 0.791 5.664 1.00 73.12 89 LEU A O 1
ATOM 743 N N . PHE A 1 90 ? 10.571 -0.580 6.927 1.00 65.38 90 PHE A N 1
ATOM 744 C CA . PHE A 1 90 ? 11.669 -1.293 7.563 1.00 65.38 90 PHE A CA 1
ATOM 745 C C . PHE A 1 90 ? 11.744 -2.707 6.994 1.00 65.38 90 PHE A C 1
ATOM 747 O O . PHE A 1 90 ? 10.965 -3.572 7.383 1.00 65.38 90 PHE A O 1
ATOM 754 N N . LYS A 1 91 ? 12.723 -2.919 6.108 1.00 56.69 91 LYS A N 1
ATOM 755 C CA . LYS A 1 91 ? 13.166 -4.222 5.596 1.00 56.69 91 LYS A CA 1
ATOM 756 C C . LYS A 1 91 ? 12.158 -4.952 4.696 1.00 56.69 91 LYS A C 1
ATOM 758 O O . LYS A 1 91 ? 11.085 -5.369 5.118 1.00 56.69 91 LYS A O 1
ATOM 763 N N . GLU A 1 92 ? 12.563 -5.207 3.457 1.00 53.53 92 GLU A N 1
ATOM 764 C CA . GLU A 1 92 ? 11.911 -6.228 2.639 1.00 53.53 92 GLU A CA 1
ATOM 765 C C . GLU A 1 92 ? 12.383 -7.601 3.110 1.00 53.53 92 GLU A C 1
ATOM 767 O O . GLU A 1 92 ? 13.575 -7.816 3.355 1.00 53.53 92 GLU A O 1
ATOM 772 N N . LYS A 1 93 ? 11.437 -8.523 3.319 1.00 40.41 93 LYS A N 1
ATOM 773 C CA . LYS A 1 93 ? 11.753 -9.890 3.725 1.00 40.41 93 LYS A CA 1
ATOM 774 C C . LYS A 1 93 ? 12.404 -10.600 2.544 1.00 40.41 93 LYS A C 1
ATOM 776 O O . LYS A 1 93 ? 11.749 -11.225 1.723 1.00 40.41 93 LYS A O 1
ATOM 781 N N . SER A 1 94 ? 13.715 -10.506 2.506 1.00 38.50 94 SER A N 1
ATOM 782 C CA . SER A 1 94 ? 14.571 -11.509 1.921 1.00 38.50 94 SER A CA 1
ATOM 783 C C . SER A 1 94 ? 14.499 -12.740 2.822 1.00 38.50 94 SER A C 1
ATOM 785 O O . SER A 1 94 ? 15.031 -12.746 3.935 1.00 38.50 94 SER A O 1
ATOM 787 N N . GLU A 1 95 ? 13.712 -13.734 2.418 1.00 35.12 95 GLU A N 1
ATOM 788 C CA . GLU A 1 95 ? 13.790 -15.052 3.045 1.00 35.12 95 GLU A CA 1
ATOM 789 C C . GLU A 1 95 ? 15.173 -15.635 2.741 1.00 35.12 95 GLU A C 1
ATOM 791 O O . GLU A 1 95 ? 15.621 -15.581 1.604 1.00 35.12 95 GLU A O 1
ATOM 796 N N . LEU A 1 96 ? 15.871 -16.066 3.794 1.00 37.44 96 LEU A N 1
ATOM 797 C CA . LEU A 1 96 ? 17.198 -16.688 3.752 1.00 37.44 96 LEU A CA 1
ATOM 798 C C . LEU A 1 96 ? 17.273 -17.861 2.769 1.00 37.44 96 LEU A C 1
ATOM 800 O O . LEU A 1 96 ? 16.312 -18.665 2.759 1.00 37.44 96 LEU A O 1
#

Organism: NCBI:txid602035

pLDDT: mean 76.89, std 18.06, range [35.12, 98.0]

Radius of gyration: 16.43 Å; chains: 1; bounding box: 43×29×32 Å

Secondary structure (DSSP, 8-state):
------HHHHHHHHHHS----SSSS-HHHHHHHHHHHHHHHTS---TT--S----SS-TT----S-HHHHTSHHHHHHHHHHHTS-----------